Protein AF-A0A7K4RXE6-F1 (afdb_monomer_lite)

Secondary structure (DSSP, 8-state):
-HHHHHHHHHHHHHHHHHHHHHIIIIIHHHHHHHHHHHHHHHHHHHHHHHHHHHHHHHHHHHHHHHHHHHHHH----THHHHHHTT--------------S------------GGGTS--------

pLDDT: mean 77.8, std 19.41, range [35.97, 98.12]

Radius of gyration: 32.2 Å; chains: 1; bounding box: 74×33×87 Å

Organism: Columbina picui (NCBI:txid115618)

Foldseek 3Di:
DVVVVVVVVVVVVVVVVVVVCCCVVPVVVVVVVVVVVVVVVVVVVVLVVVVVVVVVVLVVVVVVVVVVCCVVVPHDDPVVVVVVVVDPDDDDDDDDDDDDDPPPPDDDRDDDDPCVSVPPDPPDDD

InterPro domains:
  IPR024857 Cappuccino [PTHR16230] (1-123)

Structure (mmCIF, N/CA/C/O backbone):
data_AF-A0A7K4RXE6-F1
#
_entry.id   AF-A0A7K4RXE6-F1
#
loop_
_atom_site.group_PDB
_atom_site.id
_atom_site.type_symbol
_atom_site.label_atom_id
_atom_site.label_alt_id
_atom_site.label_comp_id
_atom_site.label_asym_id
_atom_site.label_entity_id
_atom_site.label_seq_id
_atom_site.pdbx_PDB_ins_code
_atom_site.Cartn_x
_atom_site.Cartn_y
_atom_site.Cartn_z
_atom_site.occupancy
_atom_site.B_iso_or_equiv
_atom_site.auth_seq_id
_atom_site.auth_comp_id
_atom_site.auth_asym_id
_atom_site.auth_atom_id
_atom_site.pdbx_PDB_model_num
ATOM 1 N N . ASP A 1 1 ? 39.467 8.590 -41.121 1.00 84.88 1 ASP A N 1
ATOM 2 C CA . ASP A 1 1 ? 38.445 9.595 -40.752 1.00 84.88 1 ASP A CA 1
ATOM 3 C C . ASP A 1 1 ? 37.016 9.126 -40.981 1.00 84.88 1 ASP A C 1
ATOM 5 O O . ASP A 1 1 ? 36.306 8.949 -40.005 1.00 84.88 1 ASP A O 1
ATOM 9 N N . LEU A 1 2 ? 36.556 8.913 -42.223 1.00 94.81 2 LEU A N 1
ATOM 10 C CA . LEU A 1 2 ? 35.161 8.496 -42.457 1.00 94.81 2 LEU A CA 1
ATOM 11 C C . LEU A 1 2 ? 34.861 7.090 -41.909 1.00 94.81 2 LEU A C 1
ATOM 13 O O . LEU A 1 2 ? 33.864 6.920 -41.222 1.00 94.81 2 LEU A O 1
ATOM 17 N N . LEU A 1 3 ? 35.732 6.114 -42.182 1.00 95.62 3 LEU A N 1
ATOM 18 C CA . LEU A 1 3 ? 35.542 4.725 -41.752 1.00 95.62 3 LEU A CA 1
ATOM 19 C C . LEU A 1 3 ? 35.517 4.601 -40.220 1.00 95.62 3 LEU A C 1
ATOM 21 O O . LEU A 1 3 ? 34.601 4.015 -39.668 1.00 95.62 3 LEU A O 1
ATOM 25 N N . THR A 1 4 ? 36.441 5.288 -39.542 1.00 96.00 4 THR A N 1
ATOM 26 C CA . THR A 1 4 ? 36.486 5.393 -38.076 1.00 96.00 4 THR A CA 1
ATOM 27 C C . THR A 1 4 ? 35.184 5.945 -37.494 1.00 96.00 4 THR A C 1
ATOM 29 O O . THR A 1 4 ? 34.647 5.378 -36.553 1.00 96.00 4 THR A O 1
ATOM 32 N N . ARG A 1 5 ? 34.627 7.009 -38.089 1.00 95.62 5 ARG A N 1
ATOM 33 C CA . ARG A 1 5 ? 33.338 7.563 -37.649 1.00 95.62 5 ARG A CA 1
ATOM 34 C C . ARG A 1 5 ? 32.187 6.577 -37.837 1.00 95.62 5 ARG A C 1
ATOM 36 O O . ARG A 1 5 ? 31.280 6.547 -37.018 1.00 95.62 5 ARG A O 1
ATOM 43 N N . VAL A 1 6 ? 32.201 5.784 -38.908 1.00 97.69 6 VAL A N 1
ATOM 44 C CA . VAL A 1 6 ? 31.189 4.739 -39.130 1.00 97.69 6 VAL A CA 1
ATOM 45 C C . VAL A 1 6 ? 31.286 3.657 -38.054 1.00 97.69 6 VAL A C 1
ATOM 47 O O . VAL A 1 6 ? 30.255 3.298 -37.491 1.00 97.69 6 VAL A O 1
ATOM 50 N N . ASP A 1 7 ? 32.492 3.199 -37.717 1.00 96.44 7 ASP A N 1
ATOM 51 C CA . ASP A 1 7 ? 32.700 2.203 -36.657 1.00 96.44 7 ASP A CA 1
ATOM 52 C C . ASP A 1 7 ? 32.214 2.716 -35.290 1.00 96.44 7 ASP A C 1
ATOM 54 O O . ASP A 1 7 ? 31.547 1.995 -34.548 1.00 96.44 7 ASP A O 1
ATOM 58 N N . GLU A 1 8 ? 32.466 3.991 -34.980 1.00 96.94 8 GLU A N 1
ATOM 59 C CA . GLU A 1 8 ? 31.945 4.650 -33.775 1.00 96.94 8 GLU A CA 1
ATOM 60 C C . GLU A 1 8 ? 30.407 4.697 -33.758 1.00 96.94 8 GLU A C 1
ATOM 62 O O . GLU A 1 8 ? 29.793 4.409 -32.729 1.00 96.94 8 GLU A O 1
ATOM 67 N N . PHE A 1 9 ? 29.762 5.013 -34.890 1.00 97.50 9 PHE A N 1
ATOM 68 C CA . PHE A 1 9 ? 28.297 4.989 -34.993 1.00 97.50 9 PHE A CA 1
ATOM 69 C C . PHE A 1 9 ? 27.721 3.589 -34.790 1.00 97.50 9 PHE A C 1
ATOM 71 O O . PHE A 1 9 ? 26.707 3.450 -34.106 1.00 97.50 9 PHE A O 1
ATOM 78 N N . VAL A 1 10 ? 28.359 2.560 -35.347 1.00 96.44 10 VAL A N 1
ATOM 79 C CA . VAL A 1 10 ? 27.950 1.165 -35.134 1.00 96.44 10 VAL A CA 1
ATOM 80 C C . VAL A 1 10 ? 28.074 0.799 -33.655 1.00 96.44 10 VAL A C 1
ATOM 82 O O . VAL A 1 10 ? 27.117 0.282 -33.081 1.00 96.44 10 VAL A O 1
ATOM 85 N N . GLY A 1 11 ? 29.182 1.167 -33.005 1.00 97.50 11 GLY A N 1
ATOM 86 C CA . GLY A 1 11 ? 29.366 0.945 -31.570 1.00 97.50 11 GLY A CA 1
ATOM 87 C C . GLY A 1 11 ? 28.299 1.635 -30.714 1.00 97.50 11 GLY A C 1
ATOM 88 O O . GLY A 1 11 ? 27.742 1.021 -29.805 1.00 97.50 11 GLY A O 1
ATOM 89 N N . MET A 1 12 ? 27.947 2.885 -31.030 1.00 98.06 12 MET A N 1
ATOM 90 C CA . MET A 1 12 ? 26.863 3.589 -30.332 1.00 98.06 12 MET A CA 1
ATOM 91 C C . MET A 1 12 ? 25.498 2.925 -30.549 1.00 98.06 12 MET A C 1
ATOM 93 O O . MET A 1 12 ? 24.711 2.838 -29.607 1.00 98.06 12 MET A O 1
ATOM 97 N N . LEU A 1 13 ? 25.205 2.440 -31.759 1.00 97.88 13 LEU A N 1
ATOM 98 C CA . LEU A 1 13 ? 23.954 1.729 -32.039 1.00 97.88 13 LEU A CA 1
ATOM 99 C C . LEU A 1 13 ? 23.856 0.414 -31.266 1.00 97.88 13 LEU A C 1
ATOM 101 O O . LEU A 1 13 ? 22.781 0.098 -30.755 1.00 97.88 13 LEU A O 1
ATOM 105 N N . ASP A 1 14 ? 24.956 -0.324 -31.144 1.00 97.50 14 ASP A N 1
ATOM 106 C CA . ASP A 1 14 ? 24.983 -1.565 -30.373 1.00 97.50 14 ASP A CA 1
ATOM 107 C C . ASP A 1 14 ? 24.754 -1.318 -28.881 1.00 97.50 14 ASP A C 1
ATOM 109 O O . ASP A 1 14 ? 23.984 -2.054 -28.259 1.00 97.50 14 ASP A O 1
ATOM 113 N N . ILE A 1 15 ? 25.336 -0.248 -28.327 1.00 97.56 15 ILE A N 1
ATOM 114 C CA . ILE A 1 15 ? 25.078 0.179 -26.945 1.00 97.56 15 ILE A CA 1
ATOM 115 C C . ILE A 1 15 ? 23.597 0.524 -26.770 1.00 97.56 15 ILE A C 1
ATOM 117 O O . ILE A 1 15 ? 22.934 -0.059 -25.919 1.00 97.56 15 ILE A O 1
ATOM 121 N N . ILE A 1 16 ? 23.034 1.382 -27.630 1.00 97.62 16 ILE A N 1
ATOM 122 C CA . ILE A 1 16 ? 21.614 1.768 -27.551 1.00 97.62 16 ILE A CA 1
ATOM 123 C C . ILE A 1 16 ? 20.703 0.540 -27.657 1.00 97.62 16 ILE A C 1
ATOM 125 O O . ILE A 1 16 ? 19.705 0.440 -26.939 1.00 97.62 16 ILE A O 1
ATOM 129 N N . ARG A 1 17 ? 21.026 -0.404 -28.549 1.00 97.88 17 ARG A N 1
ATOM 130 C CA . ARG A 1 17 ? 20.265 -1.646 -28.719 1.00 97.88 17 ARG A CA 1
ATOM 131 C C . ARG A 1 17 ? 20.344 -2.520 -27.471 1.00 97.88 17 ARG A C 1
ATOM 133 O O . ARG A 1 17 ? 19.318 -3.066 -27.065 1.00 97.88 17 ARG A O 1
ATOM 140 N N . SER A 1 18 ? 21.533 -2.657 -26.889 1.00 97.50 18 SER A N 1
ATOM 141 C CA . SER A 1 18 ? 21.756 -3.411 -25.655 1.00 97.50 18 SER A CA 1
ATOM 142 C C . SER A 1 18 ? 20.978 -2.797 -24.493 1.00 97.50 18 SER A C 1
ATOM 144 O O . SER A 1 18 ? 20.176 -3.496 -23.877 1.00 97.50 18 SER A O 1
ATOM 146 N N . ASP A 1 19 ? 21.115 -1.491 -24.270 1.00 97.56 19 ASP A N 1
ATOM 147 C CA . ASP A 1 19 ? 20.431 -0.764 -23.196 1.00 97.56 19 ASP A CA 1
ATOM 148 C C . ASP A 1 19 ? 18.908 -0.844 -23.354 1.00 97.56 19 ASP A C 1
ATOM 150 O O . ASP A 1 19 ? 18.177 -1.124 -22.405 1.00 97.56 19 ASP A O 1
ATOM 154 N N . SER A 1 20 ? 18.409 -0.668 -24.582 1.00 97.44 20 SER A N 1
ATOM 155 C CA . SER A 1 20 ? 16.978 -0.813 -24.875 1.00 97.44 20 SER A CA 1
ATOM 156 C C . SER A 1 20 ? 16.491 -2.232 -24.581 1.00 97.44 20 SER A C 1
ATOM 158 O O . SER A 1 20 ? 15.397 -2.416 -24.046 1.00 97.44 20 SER A O 1
ATOM 160 N N . SER A 1 21 ? 17.298 -3.242 -24.916 1.00 97.50 21 SER A N 1
ATOM 161 C CA . SER A 1 21 ? 16.992 -4.643 -24.635 1.00 97.50 21 SER A CA 1
ATOM 162 C C . SER A 1 21 ? 16.975 -4.927 -23.133 1.00 97.50 21 SER A C 1
ATOM 164 O O . SER A 1 21 ? 16.076 -5.625 -22.671 1.00 97.50 21 SER A O 1
ATOM 166 N N . GLU A 1 22 ? 17.918 -4.386 -22.363 1.00 97.44 22 GLU A N 1
ATOM 167 C CA . GLU A 1 22 ? 17.945 -4.524 -20.903 1.00 97.44 22 GLU A CA 1
ATOM 168 C C . GLU A 1 22 ? 16.712 -3.876 -20.263 1.00 97.44 22 GLU A C 1
ATOM 170 O O . GLU A 1 22 ? 15.991 -4.519 -19.499 1.00 97.44 22 GLU A O 1
ATOM 175 N N . VAL A 1 23 ? 16.397 -2.632 -20.632 1.00 97.69 23 VAL A N 1
ATOM 176 C CA . VAL A 1 23 ? 15.242 -1.915 -20.075 1.00 97.69 23 VAL A CA 1
ATOM 177 C C . VAL A 1 23 ? 13.938 -2.658 -20.357 1.00 97.69 23 VAL A C 1
ATOM 179 O O . VAL A 1 23 ? 13.107 -2.813 -19.459 1.00 97.69 23 VAL A O 1
ATOM 182 N N . VAL A 1 24 ? 13.745 -3.120 -21.594 1.00 97.62 24 VAL A N 1
ATOM 183 C CA . VAL A 1 24 ? 12.495 -3.770 -22.009 1.00 97.62 24 VAL A CA 1
ATOM 184 C C . VAL A 1 24 ? 12.339 -5.160 -21.402 1.00 97.62 24 VAL A C 1
ATOM 186 O O . VAL A 1 24 ? 11.234 -5.507 -20.986 1.00 97.62 24 VAL A O 1
ATOM 189 N N . ASN A 1 25 ? 13.414 -5.947 -21.348 1.00 96.88 25 ASN A N 1
ATOM 190 C CA . ASN A 1 25 ? 13.328 -7.343 -20.924 1.00 96.88 25 ASN A CA 1
ATOM 191 C C . ASN A 1 25 ? 13.524 -7.534 -19.417 1.00 96.88 25 ASN A C 1
ATOM 193 O O . ASN A 1 25 ? 12.986 -8.489 -18.868 1.00 96.88 25 ASN A O 1
ATOM 197 N N . GLU A 1 26 ? 14.230 -6.625 -18.742 1.00 96.31 26 GLU A N 1
ATOM 198 C CA . GLU A 1 26 ? 14.552 -6.758 -17.318 1.00 96.31 26 GLU A CA 1
ATOM 199 C C . GLU A 1 26 ? 13.916 -5.643 -16.489 1.00 96.31 26 GLU A C 1
ATOM 201 O O . GLU A 1 26 ? 13.067 -5.902 -15.629 1.00 96.31 26 GLU A O 1
ATOM 206 N N . SER A 1 27 ? 14.278 -4.383 -16.750 1.00 96.62 27 SER A N 1
ATOM 207 C CA . SER A 1 27 ? 13.898 -3.279 -15.859 1.00 96.62 27 SER A CA 1
ATOM 208 C C . SER A 1 27 ? 12.383 -3.052 -15.817 1.00 96.62 27 SER A C 1
ATOM 210 O O . SER A 1 27 ? 11.809 -2.904 -14.735 1.00 96.62 27 SER A O 1
ATOM 212 N N . LEU A 1 28 ? 11.706 -3.051 -16.970 1.00 98.12 28 LEU A N 1
ATOM 213 C CA . LEU A 1 28 ? 10.256 -2.848 -17.040 1.00 98.12 28 LEU A CA 1
ATOM 214 C C . LEU A 1 28 ? 9.467 -3.974 -16.340 1.00 98.12 28 LEU A C 1
ATOM 216 O O . LEU A 1 28 ? 8.619 -3.650 -15.499 1.00 98.12 28 LEU A O 1
ATOM 220 N N . PRO A 1 29 ? 9.730 -5.273 -16.594 1.00 97.88 29 PRO A N 1
ATOM 221 C CA . PRO A 1 29 ? 9.098 -6.358 -15.844 1.00 97.88 29 PRO A CA 1
ATOM 222 C C . PRO A 1 29 ? 9.349 -6.301 -14.334 1.00 97.88 29 PRO A C 1
ATOM 224 O O . PRO A 1 29 ? 8.428 -6.556 -13.549 1.00 97.88 29 PRO A O 1
ATOM 227 N N . GLN A 1 30 ? 10.555 -5.925 -13.903 1.00 97.81 30 GLN A N 1
ATOM 228 C CA . GLN A 1 30 ? 10.864 -5.760 -12.481 1.00 97.81 30 GLN A CA 1
ATOM 229 C C . GLN A 1 30 ? 10.037 -4.635 -11.848 1.00 97.81 30 GLN A C 1
ATOM 231 O O . GLN A 1 30 ? 9.422 -4.842 -10.798 1.00 97.81 30 GLN A O 1
ATOM 236 N N . ILE A 1 31 ? 9.945 -3.474 -12.506 1.00 97.69 31 ILE A N 1
ATOM 237 C CA . ILE A 1 31 ? 9.101 -2.358 -12.051 1.00 97.69 31 ILE A CA 1
ATOM 238 C C . ILE A 1 31 ? 7.636 -2.793 -11.976 1.00 97.69 31 ILE A C 1
ATOM 240 O O . ILE A 1 31 ? 6.966 -2.519 -10.979 1.00 97.69 31 ILE A O 1
ATOM 244 N N . TYR A 1 32 ? 7.134 -3.500 -12.993 1.00 97.69 32 TYR A N 1
ATOM 245 C CA . TYR A 1 32 ? 5.761 -4.003 -12.989 1.00 97.69 32 TYR A CA 1
ATOM 246 C C . TYR A 1 32 ? 5.519 -4.946 -11.807 1.00 97.69 32 TYR A C 1
ATOM 248 O O . TYR A 1 32 ? 4.538 -4.780 -11.079 1.00 97.69 32 TYR A O 1
ATOM 256 N N . THR A 1 33 ? 6.436 -5.885 -11.571 1.00 97.31 33 THR A N 1
ATOM 257 C CA . THR A 1 33 ? 6.374 -6.828 -10.448 1.00 97.31 33 THR A CA 1
ATOM 258 C C . THR A 1 33 ? 6.317 -6.078 -9.122 1.00 97.31 33 THR A C 1
ATOM 260 O O . THR A 1 33 ? 5.378 -6.272 -8.347 1.00 97.31 33 THR A O 1
ATOM 263 N N . LYS A 1 34 ? 7.224 -5.124 -8.899 1.00 97.25 34 LYS A N 1
ATOM 264 C CA . LYS A 1 34 ? 7.231 -4.292 -7.687 1.00 97.25 34 LYS A CA 1
ATOM 265 C C . LYS A 1 34 ? 5.947 -3.480 -7.532 1.00 97.25 34 LYS A C 1
ATOM 267 O O . LYS A 1 34 ? 5.365 -3.448 -6.449 1.00 97.25 34 LYS A O 1
ATOM 272 N N . ALA A 1 35 ? 5.427 -2.905 -8.614 1.00 96.62 35 ALA A N 1
ATOM 273 C CA . ALA A 1 35 ? 4.144 -2.209 -8.592 1.00 96.62 35 ALA A CA 1
ATOM 274 C C . ALA A 1 35 ? 2.977 -3.150 -8.235 1.00 96.62 35 ALA A C 1
ATOM 276 O O . ALA A 1 35 ? 2.021 -2.732 -7.577 1.00 96.62 35 ALA A O 1
ATOM 277 N N . THR A 1 36 ? 3.031 -4.425 -8.637 1.00 95.88 36 THR A N 1
ATOM 278 C CA . THR A 1 36 ? 2.022 -5.424 -8.250 1.00 95.88 36 THR A CA 1
ATOM 279 C C . THR A 1 36 ? 2.107 -5.792 -6.767 1.00 95.88 36 THR A C 1
ATOM 281 O O . THR A 1 36 ? 1.069 -5.857 -6.105 1.00 95.88 36 THR A O 1
ATOM 284 N N . GLU A 1 37 ? 3.317 -5.940 -6.223 1.00 95.81 37 GLU A N 1
ATOM 285 C CA . GLU A 1 37 ? 3.559 -6.182 -4.796 1.00 95.81 37 GLU A CA 1
ATOM 286 C C . GLU A 1 37 ? 3.048 -5.008 -3.949 1.00 95.81 37 GLU A C 1
ATOM 288 O O . GLU A 1 37 ? 2.335 -5.209 -2.962 1.00 95.81 37 GLU A O 1
ATOM 293 N N . MET A 1 38 ? 3.305 -3.768 -4.382 1.00 97.19 38 MET A N 1
ATOM 294 C CA . MET A 1 38 ? 2.792 -2.565 -3.716 1.00 97.19 38 MET A CA 1
ATOM 295 C C . MET A 1 38 ? 1.262 -2.559 -3.627 1.00 97.19 38 MET A C 1
ATOM 297 O O . MET A 1 38 ? 0.711 -2.215 -2.582 1.00 97.19 38 MET A O 1
ATOM 301 N N . ARG A 1 39 ? 0.548 -3.012 -4.670 1.00 95.31 39 ARG A N 1
ATOM 302 C CA . ARG A 1 39 ? -0.924 -3.137 -4.616 1.00 95.31 39 ARG A CA 1
ATOM 303 C C . ARG A 1 39 ? -1.390 -4.100 -3.525 1.00 95.31 39 ARG A C 1
ATOM 305 O O . ARG A 1 39 ? -2.466 -3.903 -2.963 1.00 95.31 39 ARG A O 1
ATOM 312 N N . HIS A 1 40 ? -0.623 -5.145 -3.226 1.00 92.19 40 HIS A N 1
ATOM 313 C CA . HIS A 1 40 ? -0.951 -6.053 -2.129 1.00 92.19 40 HIS A CA 1
ATOM 314 C C . HIS A 1 40 ? -0.759 -5.382 -0.762 1.00 92.19 40 HIS A C 1
ATOM 316 O O . HIS A 1 40 ? -1.607 -5.538 0.116 1.00 92.19 40 HIS A O 1
ATOM 322 N N . ILE A 1 41 ? 0.301 -4.586 -0.604 1.00 94.06 41 ILE A N 1
ATOM 323 C CA . ILE A 1 41 ? 0.554 -3.811 0.618 1.00 94.06 41 ILE A CA 1
ATOM 324 C C . ILE A 1 41 ? -0.565 -2.791 0.850 1.00 94.06 41 ILE A C 1
ATOM 326 O O . ILE A 1 41 ? -1.133 -2.766 1.939 1.00 94.06 41 ILE A O 1
ATOM 330 N N . TYR A 1 42 ? -0.955 -2.019 -0.168 1.00 95.88 42 TYR A N 1
ATOM 331 C CA . TYR A 1 42 ? -2.050 -1.051 -0.032 1.00 95.88 42 TYR A CA 1
ATOM 332 C C . TYR A 1 42 ? -3.364 -1.712 0.386 1.00 95.88 42 TYR A C 1
ATOM 334 O O . TYR A 1 42 ? -4.016 -1.238 1.306 1.00 95.88 42 TYR A O 1
ATOM 342 N N . ARG A 1 43 ? -3.690 -2.891 -0.156 1.00 93.94 43 ARG A N 1
ATOM 343 C CA . ARG A 1 43 ? -4.869 -3.650 0.294 1.00 93.94 43 ARG A CA 1
ATOM 344 C C . ARG A 1 43 ? -4.803 -4.069 1.763 1.00 93.94 43 ARG A C 1
ATOM 346 O O . ARG A 1 43 ? -5.843 -4.159 2.410 1.00 93.94 43 ARG A O 1
ATOM 353 N N . LYS A 1 44 ? -3.613 -4.378 2.290 1.00 91.81 44 LYS A N 1
ATOM 354 C CA . LYS A 1 44 ? -3.439 -4.657 3.727 1.00 91.81 44 LYS A CA 1
ATOM 355 C C . LYS A 1 44 ? -3.680 -3.395 4.557 1.00 91.81 44 LYS A C 1
ATOM 357 O O . LYS A 1 44 ? -4.335 -3.485 5.592 1.00 91.81 44 LYS A O 1
ATOM 362 N N . ILE A 1 45 ? -3.207 -2.243 4.081 1.00 94.44 45 ILE A N 1
ATOM 363 C CA . ILE A 1 45 ? -3.429 -0.940 4.721 1.00 94.44 45 ILE A CA 1
ATOM 364 C C . ILE A 1 45 ? -4.924 -0.593 4.732 1.00 94.44 45 ILE A C 1
ATOM 366 O O . ILE A 1 45 ? -5.456 -0.319 5.802 1.00 94.44 45 ILE A O 1
ATOM 370 N N . ASP A 1 46 ? -5.623 -0.713 3.600 1.00 92.56 46 ASP A N 1
ATOM 371 C CA . ASP A 1 46 ? -7.062 -0.421 3.502 1.00 92.56 46 ASP A CA 1
ATOM 372 C C . ASP A 1 46 ? -7.888 -1.275 4.480 1.00 92.56 46 ASP A C 1
ATOM 374 O O . ASP A 1 46 ? -8.800 -0.788 5.153 1.00 92.56 46 ASP A O 1
ATOM 378 N N . LYS A 1 47 ? -7.552 -2.570 4.600 1.00 91.00 47 LYS A N 1
ATOM 379 C CA . LYS A 1 47 ? -8.190 -3.476 5.569 1.00 91.00 47 LYS A CA 1
ATOM 380 C C . LYS A 1 47 ? -7.942 -3.037 7.011 1.00 91.00 47 LYS A C 1
ATOM 382 O O . LYS A 1 47 ? -8.862 -3.087 7.826 1.00 91.00 47 LYS A O 1
ATOM 387 N N . LEU A 1 48 ? -6.718 -2.613 7.323 1.00 92.81 48 LEU A N 1
ATOM 388 C CA . LEU A 1 48 ? -6.364 -2.109 8.647 1.00 92.81 48 LEU A CA 1
ATOM 389 C C . LEU A 1 48 ? -7.108 -0.817 8.980 1.00 92.81 48 LEU A C 1
ATOM 391 O O . LEU A 1 48 ? -7.653 -0.699 10.076 1.00 92.81 48 LEU A O 1
ATOM 395 N N . GLU A 1 49 ? -7.195 0.116 8.039 1.00 91.25 49 GLU A N 1
ATOM 396 C CA . GLU A 1 49 ? -7.944 1.357 8.221 1.00 91.25 49 GLU A CA 1
ATOM 397 C C . GLU A 1 49 ? -9.430 1.080 8.486 1.00 91.25 49 GLU A C 1
ATOM 399 O O . GLU A 1 49 ? -10.001 1.591 9.455 1.00 91.25 49 GLU A O 1
ATOM 404 N N . ALA A 1 50 ? -10.050 0.212 7.679 1.00 89.94 50 ALA A N 1
ATOM 405 C CA . ALA A 1 50 ? -11.441 -0.190 7.872 1.00 89.94 50 ALA A CA 1
ATOM 406 C C . ALA A 1 50 ? -11.670 -0.834 9.250 1.00 89.94 50 ALA A C 1
ATOM 408 O O . ALA A 1 50 ? -12.673 -0.549 9.912 1.00 89.94 50 ALA A O 1
ATOM 409 N N . PHE A 1 51 ? -10.728 -1.663 9.704 1.00 88.06 51 PHE A N 1
ATOM 410 C CA . PHE A 1 51 ? -10.781 -2.289 11.021 1.00 88.06 51 PHE A CA 1
ATOM 411 C C . PHE A 1 51 ? -10.683 -1.262 12.154 1.00 88.06 51 PHE A C 1
ATOM 413 O O . PHE A 1 51 ? -11.539 -1.246 13.037 1.00 88.06 51 PHE A O 1
ATOM 420 N N . VAL A 1 52 ? -9.706 -0.353 12.106 1.00 89.00 52 VAL A N 1
ATOM 421 C CA . VAL A 1 52 ? -9.556 0.720 13.106 1.00 89.00 52 VAL A CA 1
ATOM 422 C C . VAL A 1 52 ? -10.811 1.592 13.164 1.00 89.00 52 VAL A C 1
ATOM 424 O O . VAL A 1 52 ? -11.284 1.923 14.252 1.00 89.00 52 VAL A O 1
ATOM 427 N N . LYS A 1 53 ? -11.411 1.907 12.011 1.00 87.69 53 LYS A N 1
ATOM 428 C CA . LYS A 1 53 ? -12.671 2.657 11.940 1.00 87.69 53 LYS A CA 1
ATOM 429 C C . LYS A 1 53 ? -13.832 1.913 12.607 1.00 87.69 53 LYS A C 1
ATOM 431 O O . LYS A 1 53 ? -14.614 2.524 13.333 1.00 87.69 53 LYS A O 1
ATOM 436 N N . MET A 1 54 ? -13.943 0.603 12.389 1.00 88.38 54 MET A N 1
ATOM 437 C CA . MET A 1 54 ? -14.954 -0.238 13.040 1.00 88.38 54 MET A CA 1
ATOM 438 C C . MET A 1 54 ? -14.782 -0.257 14.567 1.00 88.38 54 MET A C 1
ATOM 440 O O . MET A 1 54 ? -15.766 -0.084 15.294 1.00 88.38 54 MET A O 1
ATOM 444 N N . ILE A 1 55 ? -13.544 -0.389 15.056 1.00 86.69 55 ILE A N 1
ATOM 445 C CA . ILE A 1 55 ? -13.245 -0.311 16.494 1.00 86.69 55 ILE A CA 1
ATOM 446 C C . ILE A 1 55 ? -13.644 1.055 17.044 1.00 86.69 55 ILE A C 1
ATOM 448 O O . ILE A 1 55 ? -14.327 1.118 18.063 1.00 86.69 55 ILE A O 1
ATOM 452 N N . GLY A 1 56 ? -13.273 2.138 16.355 1.00 85.44 56 GLY A N 1
ATOM 453 C CA . GLY A 1 56 ? -13.631 3.499 16.754 1.00 85.44 56 GLY A CA 1
ATOM 454 C C . GLY A 1 56 ? -15.140 3.672 16.939 1.00 85.44 56 GLY A C 1
ATOM 455 O O . GLY A 1 56 ? -15.580 4.175 17.971 1.00 85.44 56 GLY A O 1
ATOM 456 N N . ASN A 1 5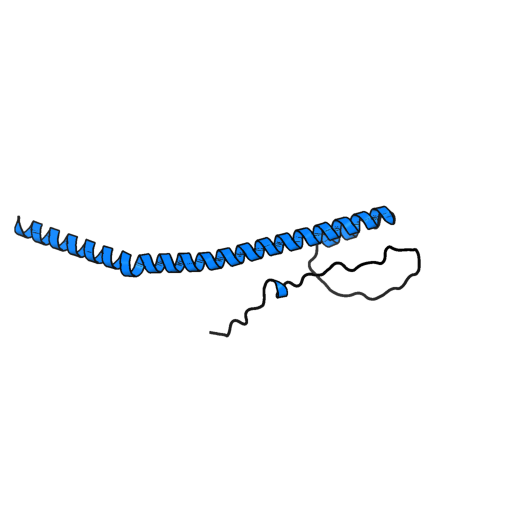7 ? -15.943 3.167 15.999 1.00 85.69 57 ASN A N 1
ATOM 457 C CA . ASN A 1 57 ? -17.405 3.191 16.109 1.00 85.69 57 ASN A CA 1
ATOM 458 C C . ASN A 1 57 ? -17.921 2.357 17.296 1.00 85.69 57 ASN A C 1
ATOM 460 O O . ASN A 1 57 ? -18.857 2.769 17.981 1.00 85.69 57 ASN A O 1
ATOM 464 N N . SER A 1 58 ? -17.312 1.195 17.552 1.00 86.25 58 SER A N 1
ATOM 465 C CA . SER A 1 58 ? -17.684 0.318 18.671 1.00 86.25 58 SER A CA 1
ATOM 466 C C . SER A 1 58 ? -17.393 0.972 20.026 1.00 86.25 58 SER A C 1
ATOM 468 O O . SER A 1 58 ? -18.226 0.914 20.932 1.00 86.25 58 SER A O 1
ATOM 470 N N . VAL A 1 59 ? -16.240 1.637 20.155 1.00 86.38 59 VAL A N 1
ATOM 471 C CA . VAL A 1 59 ? -15.852 2.383 21.362 1.00 86.38 59 VAL A CA 1
ATOM 472 C C . VAL A 1 59 ? -16.763 3.590 21.570 1.00 86.38 59 VAL A C 1
ATOM 474 O O . VAL A 1 59 ? -17.274 3.760 22.671 1.00 86.38 59 VAL A O 1
ATOM 477 N N . ALA A 1 60 ? -17.052 4.367 20.523 1.00 82.81 60 ALA A N 1
ATOM 478 C CA . ALA A 1 60 ? -17.973 5.501 20.619 1.00 82.81 60 ALA A CA 1
ATOM 479 C C . ALA A 1 60 ? -19.375 5.068 21.090 1.00 82.81 60 ALA A C 1
ATOM 481 O O . ALA A 1 60 ? -19.957 5.684 21.983 1.00 82.81 60 ALA A O 1
ATOM 482 N N . GLY A 1 61 ? -19.894 3.957 20.552 1.00 85.12 61 GLY A N 1
ATOM 483 C C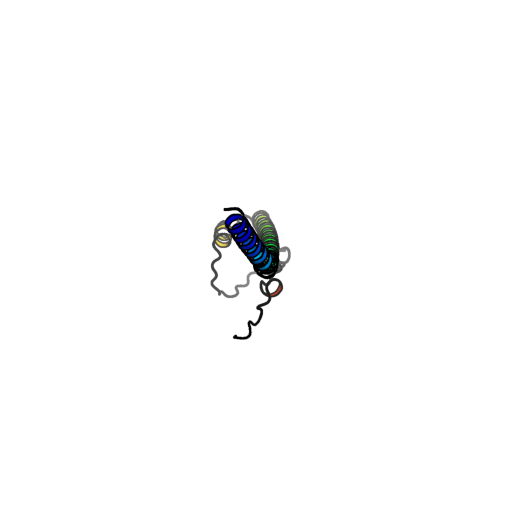A . GLY A 1 61 ? -21.167 3.389 21.003 1.00 85.12 61 GLY A CA 1
ATOM 484 C C . GLY A 1 61 ? -21.130 2.906 22.458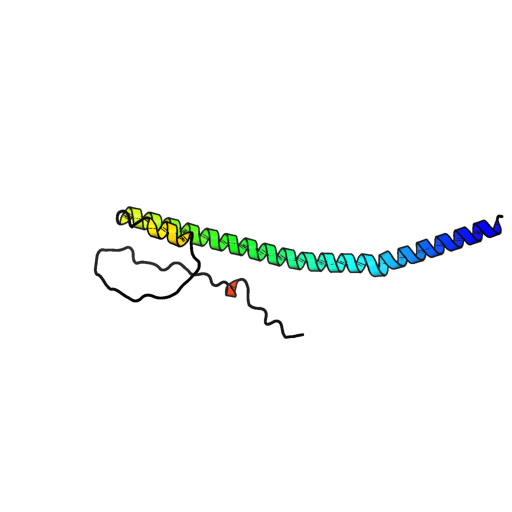 1.00 85.12 61 GLY A C 1
ATOM 485 O O . GLY A 1 61 ? -22.120 3.035 23.182 1.00 85.12 61 GLY A O 1
ATOM 486 N N . LEU A 1 62 ? -19.994 2.376 22.921 1.00 84.25 62 LEU A N 1
ATOM 487 C CA . LEU A 1 62 ? -19.808 2.015 24.327 1.00 84.25 62 LEU A CA 1
ATOM 488 C C . LEU A 1 62 ? -19.782 3.259 25.230 1.00 84.25 62 LEU A C 1
ATOM 490 O O . LEU A 1 62 ? -20.459 3.272 26.258 1.00 84.25 62 LEU A O 1
ATOM 494 N N . GLU A 1 63 ? -19.045 4.301 24.849 1.00 83.81 63 GLU A N 1
ATOM 495 C CA . GLU A 1 63 ? -18.955 5.563 25.595 1.00 83.81 63 GLU A CA 1
ATOM 496 C C . GLU A 1 63 ? -20.318 6.252 25.744 1.00 83.81 63 GLU A C 1
ATOM 498 O O . GLU A 1 63 ? -20.645 6.742 26.831 1.00 83.81 63 GLU A O 1
ATOM 503 N N . GLU A 1 64 ? -21.150 6.238 24.698 1.00 85.56 64 GLU A N 1
ATOM 504 C CA . GLU A 1 64 ? -22.520 6.761 24.749 1.00 85.56 64 GLU A CA 1
ATOM 505 C C . GLU A 1 64 ? -23.373 5.995 25.773 1.00 85.56 64 GLU A C 1
ATOM 507 O O . GLU A 1 64 ? -24.026 6.603 26.626 1.00 85.56 64 GLU A O 1
ATOM 512 N N . ARG A 1 65 ? -23.322 4.654 25.748 1.00 81.62 65 ARG A N 1
ATOM 513 C CA . ARG A 1 65 ? -24.052 3.804 26.707 1.00 81.62 65 ARG A CA 1
ATOM 514 C C . ARG A 1 65 ? -23.598 4.043 28.146 1.00 81.62 65 ARG A C 1
ATOM 516 O O . ARG A 1 65 ? -24.443 4.113 29.038 1.00 81.62 65 ARG A O 1
ATOM 523 N N . VAL A 1 66 ? -22.291 4.186 28.375 1.00 83.19 66 VAL A N 1
ATOM 524 C CA . VAL A 1 66 ? -21.731 4.494 29.703 1.00 83.19 66 VAL A CA 1
ATOM 525 C C . VAL A 1 66 ? -22.205 5.866 30.177 1.00 83.19 66 VAL A C 1
ATOM 527 O O . VAL A 1 66 ? -22.688 5.989 31.299 1.00 83.19 66 VAL A O 1
ATOM 530 N N . THR A 1 67 ? -22.146 6.880 29.313 1.00 80.56 67 THR A N 1
ATOM 531 C CA . THR A 1 67 ? -22.590 8.245 29.636 1.00 80.56 67 THR A CA 1
ATOM 532 C C . THR A 1 67 ? -24.081 8.287 29.976 1.00 80.56 67 THR A C 1
ATOM 534 O O . THR A 1 67 ? -24.486 8.936 30.945 1.00 80.56 67 THR A O 1
ATOM 537 N N . LYS A 1 68 ? -24.907 7.552 29.224 1.00 82.38 68 LYS A N 1
ATOM 538 C CA . LYS A 1 68 ? -26.333 7.395 29.519 1.00 82.38 68 LYS A CA 1
ATOM 539 C C . LYS A 1 68 ? -26.554 6.731 30.880 1.00 82.38 68 LYS A C 1
ATOM 541 O O . LYS A 1 68 ? -27.304 7.260 31.691 1.00 82.38 68 LYS A O 1
ATOM 546 N N . ALA A 1 69 ? -25.854 5.632 31.166 1.00 80.12 69 ALA A N 1
ATOM 547 C CA . ALA A 1 69 ? -25.965 4.944 32.451 1.00 80.12 69 ALA A CA 1
ATOM 548 C C . ALA A 1 69 ? -25.536 5.828 33.639 1.00 80.12 69 ALA A C 1
ATOM 550 O O . ALA A 1 69 ? -26.215 5.830 34.662 1.00 80.12 69 ALA A O 1
ATOM 551 N N . GLU A 1 70 ? -24.456 6.608 33.507 1.00 76.31 70 GLU A N 1
ATOM 552 C CA . GLU A 1 70 ? -24.013 7.575 34.528 1.00 76.31 70 GLU A CA 1
ATOM 553 C C . GLU A 1 70 ? -25.060 8.668 34.790 1.00 76.31 70 GLU A C 1
ATOM 555 O O . GLU A 1 70 ? -25.231 9.101 35.931 1.00 76.31 70 GLU A O 1
ATOM 560 N N . THR A 1 71 ? -25.757 9.108 33.739 1.00 80.19 71 THR A N 1
ATOM 561 C CA . THR A 1 71 ? -26.815 10.123 33.835 1.00 80.19 71 THR A CA 1
ATOM 562 C C . THR A 1 71 ? -28.067 9.555 34.504 1.00 80.19 71 THR A C 1
ATOM 564 O O . THR A 1 71 ? -28.621 10.187 35.402 1.00 80.19 71 THR A O 1
ATOM 567 N N . ASP A 1 72 ? -28.481 8.349 34.105 1.00 74.31 72 ASP A N 1
ATOM 568 C CA . ASP A 1 72 ? -29.704 7.694 34.579 1.00 74.31 72 ASP A CA 1
ATOM 569 C C . ASP A 1 72 ? -29.585 7.182 36.031 1.00 74.31 72 ASP A C 1
ATOM 571 O O . ASP A 1 72 ? -30.577 7.159 36.759 1.00 74.31 72 ASP A O 1
ATOM 575 N N . LEU A 1 73 ? -28.387 6.764 36.470 1.00 66.56 73 LEU A N 1
ATOM 576 C CA . LEU A 1 73 ? -28.152 6.159 37.796 1.00 66.56 73 LEU A CA 1
ATOM 577 C C . LEU A 1 73 ? -27.527 7.115 38.829 1.00 66.56 73 LEU A C 1
ATOM 579 O O . LEU A 1 73 ? -27.368 6.732 39.989 1.00 66.56 73 LEU A O 1
ATOM 583 N N . GLY A 1 74 ? -27.201 8.351 38.440 1.00 57.22 74 GLY A N 1
ATOM 584 C CA . GLY A 1 74 ? -26.425 9.279 39.264 1.00 57.22 74 GLY A CA 1
ATOM 585 C C . GLY A 1 74 ? -24.930 8.931 39.256 1.00 57.22 74 GLY A C 1
ATOM 586 O O . GLY A 1 74 ? -24.546 7.765 39.292 1.00 57.22 74 GLY A O 1
ATOM 587 N N . ALA A 1 75 ? -24.085 9.963 39.170 1.00 53.47 75 ALA A N 1
ATOM 588 C CA . ALA A 1 75 ? -22.670 9.882 38.795 1.00 53.47 75 ALA A CA 1
ATOM 589 C C . ALA A 1 75 ? -21.899 8.692 39.406 1.00 53.47 75 ALA A C 1
ATOM 591 O O . ALA A 1 75 ? -21.530 8.700 40.583 1.00 53.47 75 ALA A O 1
ATOM 592 N N . PHE A 1 76 ? -21.581 7.699 38.569 1.00 52.66 76 PHE A N 1
ATOM 593 C CA . PHE A 1 76 ? -20.574 6.692 38.892 1.00 52.66 76 PHE A CA 1
ATOM 594 C C . PHE A 1 76 ? -19.173 7.327 38.776 1.00 52.66 76 PHE A C 1
ATOM 596 O O . PHE A 1 76 ? -18.987 8.252 37.979 1.00 52.66 76 PHE A O 1
ATOM 603 N N . PRO A 1 77 ? -18.171 6.906 39.572 1.00 55.91 77 PRO A N 1
ATOM 604 C CA . PRO A 1 77 ? -16.907 7.625 39.665 1.00 55.91 77 PRO A CA 1
ATOM 605 C C . PRO A 1 77 ? -16.200 7.660 38.308 1.00 55.91 77 PRO A C 1
ATOM 607 O O . PRO A 1 77 ? -15.951 6.620 37.698 1.00 55.91 77 PRO A O 1
ATOM 610 N N . SER A 1 78 ? -15.799 8.863 37.894 1.00 54.72 78 SER A N 1
ATOM 611 C CA . SER A 1 78 ? -15.035 9.221 36.683 1.00 54.72 78 SER A CA 1
ATOM 612 C C . SER A 1 78 ? -13.735 8.426 36.444 1.00 54.72 78 SER A C 1
ATOM 614 O O . SER A 1 78 ? -13.024 8.643 35.462 1.00 54.72 78 SER A O 1
ATOM 616 N N . THR A 1 79 ? -13.417 7.488 37.330 1.00 52.03 79 THR A N 1
ATOM 617 C CA . THR A 1 79 ? -12.314 6.537 37.267 1.00 52.03 79 THR A CA 1
ATOM 618 C C . THR A 1 79 ? -12.440 5.564 36.088 1.00 52.03 79 THR A C 1
ATOM 620 O O . THR A 1 79 ? -11.422 5.254 35.479 1.00 52.03 79 THR A O 1
ATOM 623 N N . PHE A 1 80 ? -13.644 5.137 35.680 1.00 57.38 80 PHE A N 1
ATOM 624 C CA . PHE A 1 80 ? -13.788 4.208 34.539 1.00 57.38 80 PHE A CA 1
ATOM 625 C C . PHE A 1 80 ? -13.458 4.848 33.184 1.00 57.38 80 PHE A C 1
ATOM 627 O O . PHE A 1 80 ? -12.845 4.192 32.342 1.00 57.38 80 PHE A O 1
ATOM 634 N N . LYS A 1 81 ? -13.742 6.148 33.009 1.00 58.34 81 LYS A N 1
ATOM 635 C CA . LYS A 1 81 ? -13.309 6.915 31.824 1.00 58.34 81 LYS A CA 1
ATOM 636 C C . LYS A 1 81 ? -11.784 6.894 31.674 1.00 58.34 81 LYS A C 1
ATOM 638 O O . LYS A 1 81 ? -11.268 6.713 30.580 1.00 58.34 81 LYS A O 1
ATOM 643 N N . LYS A 1 82 ? -11.047 6.982 32.787 1.00 58.66 82 LYS A N 1
ATOM 644 C CA . LYS A 1 82 ? -9.573 6.910 32.791 1.00 58.66 82 LYS A CA 1
ATOM 645 C C . LYS A 1 82 ? -9.036 5.514 32.467 1.00 58.66 82 LYS A C 1
ATOM 647 O O . LYS A 1 82 ? -7.984 5.402 31.844 1.00 58.66 82 LYS A O 1
ATOM 652 N N . ILE A 1 83 ? -9.750 4.462 32.866 1.00 56.38 83 ILE A N 1
ATOM 653 C CA . ILE A 1 83 ? -9.341 3.072 32.616 1.00 56.38 83 ILE A CA 1
ATOM 654 C C . ILE A 1 83 ? -9.477 2.726 31.126 1.00 56.38 83 ILE A C 1
ATOM 656 O O . ILE A 1 83 ? -8.584 2.084 30.580 1.00 56.38 83 ILE A O 1
ATOM 660 N N . LEU A 1 84 ? -10.516 3.222 30.442 1.00 58.41 84 LEU A N 1
ATOM 661 C CA . LEU A 1 84 ? -10.707 3.022 28.997 1.00 58.41 84 LEU A CA 1
ATOM 662 C C . LEU A 1 84 ? -9.616 3.686 28.141 1.00 58.41 84 LEU A C 1
ATOM 664 O O . LEU A 1 84 ? -9.187 3.113 27.145 1.00 58.41 84 LEU A O 1
ATOM 668 N N . HIS A 1 85 ? -9.080 4.829 28.574 1.00 54.75 85 HIS A N 1
ATOM 669 C CA . HIS A 1 85 ? -7.913 5.449 27.934 1.00 54.75 85 HIS A CA 1
ATOM 670 C C . HIS A 1 85 ? -6.582 4.720 28.209 1.00 54.75 85 HIS A C 1
ATOM 672 O O . HIS A 1 85 ? -5.569 5.070 27.610 1.00 54.75 85 HIS A O 1
ATOM 678 N N . THR A 1 86 ? -6.564 3.721 29.101 1.00 49.72 86 THR A N 1
ATOM 679 C CA . THR A 1 86 ? -5.335 3.093 29.627 1.00 49.72 86 THR A CA 1
ATOM 680 C C . THR A 1 86 ? -5.297 1.574 29.410 1.00 49.72 86 THR A C 1
ATOM 682 O O . THR A 1 86 ? -4.501 0.892 30.049 1.00 49.72 86 THR A O 1
ATOM 685 N N . ILE A 1 87 ? -6.128 0.994 28.533 1.00 48.94 87 ILE A N 1
ATOM 686 C CA . ILE A 1 87 ? -6.204 -0.472 28.382 1.00 48.94 87 ILE A CA 1
ATOM 687 C C . ILE A 1 87 ? -4.930 -1.037 27.721 1.00 48.94 87 ILE A C 1
ATOM 689 O O . ILE A 1 87 ? -4.859 -1.274 26.520 1.00 48.94 87 ILE A O 1
ATOM 693 N N . SER A 1 88 ? -3.933 -1.297 28.565 1.00 45.38 88 SER A N 1
ATOM 694 C CA . SER A 1 88 ? -3.146 -2.525 28.569 1.00 45.38 88 SER A CA 1
ATOM 695 C C . SER A 1 88 ? -3.810 -3.488 29.566 1.00 45.38 88 SER A C 1
ATOM 697 O O . SER A 1 88 ? -4.271 -3.079 30.632 1.00 45.38 88 SER A O 1
ATOM 699 N N . ILE A 1 89 ? -3.955 -4.750 29.171 1.00 50.16 89 ILE A N 1
ATOM 700 C CA . ILE A 1 89 ? -4.752 -5.784 29.851 1.00 50.16 89 ILE A CA 1
ATOM 701 C C . ILE A 1 89 ? -4.021 -6.277 31.114 1.00 50.16 89 ILE A C 1
ATOM 703 O O . ILE A 1 89 ? -2.819 -6.537 31.052 1.00 50.16 89 ILE A O 1
ATOM 707 N N . PRO A 1 90 ? -4.731 -6.483 32.240 1.00 44.41 90 PRO A N 1
ATOM 708 C CA . PRO A 1 90 ? -4.735 -7.835 32.808 1.00 44.41 90 PRO A CA 1
ATOM 709 C C . PRO A 1 90 ? -6.104 -8.314 33.322 1.00 44.41 90 PRO A C 1
ATOM 711 O O . PRO A 1 90 ? -6.984 -7.549 33.710 1.00 44.41 90 PRO A O 1
ATOM 714 N N . SER A 1 91 ? -6.231 -9.640 33.308 1.00 47.94 91 SER A N 1
ATOM 715 C CA . SER A 1 91 ? -7.369 -10.459 33.717 1.00 47.94 91 SER A CA 1
ATOM 716 C C . SER A 1 91 ? -7.670 -10.447 35.224 1.00 47.94 91 SER A C 1
ATOM 718 O O . SER A 1 91 ? -6.809 -10.144 36.045 1.00 47.94 91 SER A O 1
ATOM 720 N N . PHE A 1 92 ? -8.870 -10.963 35.528 1.00 49.22 92 PHE A N 1
ATOM 721 C CA . PHE A 1 92 ? -9.401 -11.456 36.810 1.00 49.22 92 PHE A CA 1
ATOM 722 C C . PHE A 1 92 ? -10.094 -10.431 37.718 1.00 49.22 92 PHE A C 1
ATOM 724 O O . PHE A 1 92 ? -9.449 -9.558 38.282 1.00 49.22 92 PHE A O 1
ATOM 731 N N . LEU A 1 93 ? -11.400 -10.637 37.964 1.00 48.28 93 LEU A N 1
ATOM 732 C CA . LEU A 1 93 ? -11.952 -10.818 39.317 1.00 48.28 93 LEU A CA 1
ATOM 733 C C . LEU A 1 93 ? -13.444 -11.202 39.310 1.00 48.28 93 LEU A C 1
ATOM 735 O O . LEU A 1 93 ? -14.205 -10.903 38.396 1.00 48.28 93 LEU A O 1
ATOM 739 N N . HIS A 1 94 ? -13.803 -11.948 40.353 1.00 40.44 94 HIS A N 1
ATOM 740 C CA . HIS A 1 94 ? -15.035 -12.701 40.549 1.00 40.44 94 HIS A CA 1
ATOM 741 C C . HIS A 1 94 ? -16.259 -11.862 40.965 1.00 40.44 94 HIS A C 1
ATOM 743 O O . HIS A 1 94 ? -16.166 -10.905 41.724 1.00 40.44 94 HIS A O 1
ATOM 749 N N . LYS A 1 95 ? -17.416 -12.369 40.520 1.00 51.78 95 LYS A N 1
ATOM 750 C CA . LYS A 1 95 ? -18.778 -12.363 41.090 1.00 51.78 95 LYS A CA 1
ATOM 751 C C . LYS A 1 95 ? -18.976 -11.680 42.461 1.00 51.78 95 LYS A C 1
ATOM 753 O O . LYS A 1 95 ? -18.556 -12.210 43.486 1.00 51.78 95 LYS A O 1
ATOM 758 N N . SER A 1 96 ? -19.820 -10.647 42.493 1.00 35.97 96 SER A N 1
ATOM 759 C CA . SER A 1 96 ? -20.660 -10.319 43.652 1.00 35.97 96 SER A CA 1
ATOM 760 C C . SER A 1 96 ? -22.070 -9.929 43.193 1.00 35.97 96 SER A C 1
ATOM 762 O O . SER A 1 96 ? -22.275 -9.151 42.266 1.00 35.97 96 SER A O 1
ATOM 764 N N . SER A 1 97 ? -23.057 -10.575 43.803 1.00 44.94 97 SER A N 1
ATOM 765 C CA . SER A 1 97 ? -24.488 -10.365 43.601 1.00 44.94 97 SER A CA 1
ATOM 766 C C . SER A 1 97 ? -24.993 -9.231 44.491 1.00 44.94 97 SER A C 1
ATOM 768 O O . SER A 1 97 ? -24.742 -9.268 45.695 1.00 44.94 97 SER A O 1
ATOM 770 N N . SER A 1 98 ? -25.789 -8.305 43.954 1.00 36.97 98 SER A N 1
ATOM 771 C CA . SER A 1 98 ? -26.749 -7.539 44.757 1.00 36.97 98 SER A CA 1
ATOM 772 C C . SER A 1 98 ? -27.966 -7.126 43.928 1.00 36.97 98 SER A C 1
ATOM 774 O O . SER A 1 98 ? -27.900 -6.974 42.710 1.00 36.97 98 SER A O 1
ATOM 776 N N . SER A 1 99 ? -29.102 -7.049 44.608 1.00 40.44 99 SER A N 1
ATOM 777 C CA . SER A 1 99 ? -30.461 -7.117 44.086 1.00 40.44 99 SER A CA 1
ATOM 778 C C . SER A 1 99 ? -31.105 -5.759 43.784 1.00 40.44 99 SER A C 1
ATOM 780 O O . SER A 1 99 ? -31.101 -4.874 44.631 1.00 40.44 99 SER A O 1
ATOM 782 N N . ARG A 1 100 ? -31.842 -5.738 42.663 1.00 51.03 100 ARG A N 1
ATOM 783 C CA . ARG A 1 100 ? -33.167 -5.118 42.456 1.00 51.03 100 ARG A CA 1
ATOM 784 C C . ARG A 1 100 ? -33.273 -3.584 42.524 1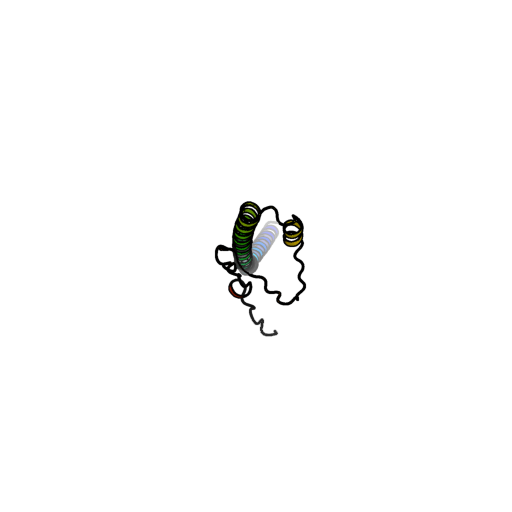.00 51.03 100 ARG A C 1
ATOM 786 O O . ARG A 1 100 ? -33.612 -3.019 43.551 1.00 51.03 100 ARG A O 1
ATOM 793 N N . GLN A 1 101 ? -33.252 -2.983 41.339 1.00 40.25 101 GLN A N 1
ATOM 794 C CA . GLN A 1 101 ? -34.271 -2.049 40.827 1.00 40.25 101 GLN A CA 1
ATOM 795 C C . GLN A 1 101 ? -34.421 -2.358 39.326 1.00 40.25 101 GLN A C 1
ATOM 797 O O . GLN A 1 101 ? -33.574 -3.067 38.795 1.00 40.25 101 GLN A O 1
ATOM 802 N N . GLN A 1 102 ? -35.512 -1.961 38.668 1.00 44.06 102 GLN A N 1
ATOM 803 C CA . GLN A 1 102 ? -35.783 -2.188 37.235 1.00 44.06 102 GLN A CA 1
ATOM 804 C C . GLN A 1 102 ? -34.675 -1.594 36.350 1.00 44.06 102 GLN A C 1
ATOM 806 O O . GLN A 1 102 ? -34.808 -0.518 35.783 1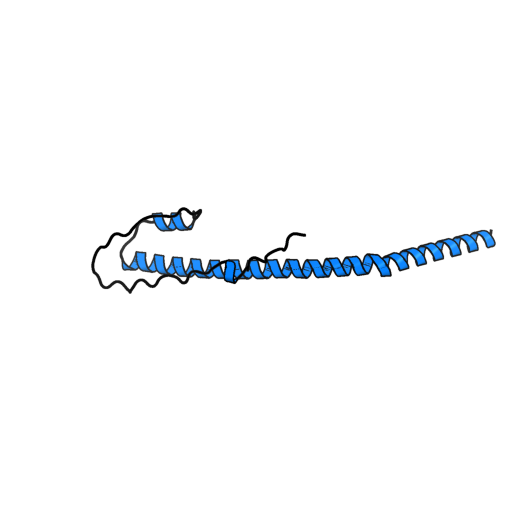.00 44.06 102 GLN A O 1
ATOM 811 N N . GLN A 1 103 ? -33.542 -2.280 36.278 1.00 46.50 103 GLN A N 1
ATOM 812 C 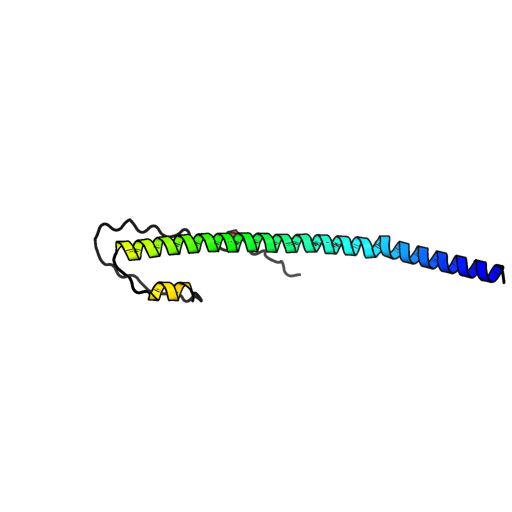CA . GLN A 1 103 ? -32.440 -1.922 35.415 1.00 46.50 103 GLN A CA 1
ATOM 813 C C . GLN A 1 103 ? -32.855 -2.366 34.024 1.00 46.50 103 GLN A C 1
ATOM 815 O O . GLN A 1 103 ? -33.234 -3.527 33.842 1.00 46.50 103 GLN A O 1
ATOM 820 N N . ASN A 1 104 ? -32.813 -1.441 33.063 1.00 54.03 104 ASN A N 1
ATOM 821 C CA . ASN A 1 104 ? -32.706 -1.805 31.656 1.00 54.03 104 ASN A CA 1
ATOM 822 C C . ASN A 1 104 ? -31.732 -2.981 31.589 1.00 54.03 104 ASN A C 1
ATOM 824 O O . ASN A 1 104 ? -30.599 -2.855 32.057 1.00 54.03 104 ASN A O 1
ATOM 828 N N . LEU A 1 105 ? -32.239 -4.144 31.171 1.00 60.72 105 LEU A N 1
ATOM 829 C CA . LEU A 1 105 ? -31.501 -5.396 31.221 1.00 60.72 105 LEU A CA 1
ATOM 830 C C . LEU A 1 105 ? -30.154 -5.146 30.544 1.00 60.72 105 LEU A C 1
ATOM 832 O O . LEU A 1 105 ? -30.127 -4.735 29.387 1.00 60.72 105 LEU A O 1
ATOM 836 N N . TYR A 1 106 ? -29.061 -5.301 31.294 1.00 68.50 106 TYR A N 1
ATOM 837 C CA . TYR A 1 106 ? -27.727 -5.076 30.758 1.00 68.50 106 TYR A CA 1
ATOM 838 C C . TYR A 1 106 ? -27.541 -5.984 29.543 1.00 68.50 106 TYR A C 1
ATOM 840 O O . TYR A 1 106 ? -27.528 -7.208 29.675 1.00 68.50 106 TYR A O 1
ATOM 848 N N . GLU A 1 107 ? -27.429 -5.376 28.367 1.00 72.00 107 GLU A N 1
ATOM 849 C CA . GLU A 1 107 ? -27.103 -6.076 27.137 1.00 72.00 107 GLU A CA 1
ATOM 850 C C . GLU A 1 107 ? -25.590 -5.961 26.919 1.00 72.00 107 GLU A C 1
ATOM 852 O O . GLU A 1 107 ? -25.080 -4.843 26.745 1.00 72.00 107 GLU A O 1
ATOM 857 N N . PRO A 1 108 ? -24.853 -7.086 26.956 1.00 72.19 108 PRO A N 1
ATOM 858 C CA . PRO A 1 108 ? -23.421 -7.081 26.710 1.00 72.19 108 PRO A CA 1
ATOM 859 C C . PRO A 1 108 ? -23.102 -6.432 25.355 1.00 72.19 108 PRO A C 1
ATOM 861 O O . PRO A 1 108 ? -23.802 -6.694 24.373 1.00 72.19 108 PRO A O 1
ATOM 864 N N . PRO A 1 109 ? -22.052 -5.597 25.262 1.00 73.69 109 PRO A N 1
ATOM 865 C CA . PRO A 1 109 ? -21.611 -5.088 23.974 1.00 73.69 109 PRO A CA 1
ATOM 866 C C . PRO A 1 109 ? -21.152 -6.252 23.090 1.00 73.69 109 PRO A C 1
ATOM 868 O O . PRO A 1 109 ? -20.522 -7.201 23.560 1.00 73.69 109 PRO A O 1
ATOM 871 N N . VAL A 1 110 ? -21.461 -6.163 21.797 1.00 77.19 110 VAL A N 1
ATOM 872 C CA . VAL A 1 110 ? -20.971 -7.116 20.799 1.00 77.19 110 VAL A CA 1
ATOM 873 C C . VAL A 1 110 ? -19.454 -6.964 20.728 1.00 77.19 110 VAL A C 1
ATOM 875 O O . VAL A 1 110 ? -18.946 -5.909 20.352 1.00 77.19 110 VAL A O 1
ATOM 878 N N . LEU A 1 111 ? -18.734 -8.006 21.135 1.00 80.12 111 LEU A N 1
ATOM 879 C CA . LEU A 1 111 ? -17.279 -8.038 21.057 1.00 80.12 111 LEU A CA 1
ATOM 880 C C . LEU A 1 111 ? -16.874 -8.454 19.644 1.00 80.12 111 LEU A C 1
ATOM 882 O O . LEU A 1 111 ? -17.335 -9.480 19.145 1.00 80.12 111 LEU A O 1
ATOM 886 N N . PHE A 1 112 ? -16.010 -7.666 19.010 1.00 79.94 112 PHE A N 1
ATOM 887 C CA . PHE A 1 112 ? -15.362 -8.070 17.769 1.00 79.94 112 PHE A CA 1
ATOM 888 C C . PHE A 1 112 ? -14.153 -8.948 18.093 1.00 79.94 112 PHE A C 1
ATOM 890 O O . PHE A 1 112 ? -13.484 -8.769 19.114 1.00 79.94 112 PHE A O 1
ATOM 897 N N . LYS A 1 113 ? -13.860 -9.888 17.202 1.00 84.25 113 LYS A N 1
ATOM 898 C CA . LYS A 1 113 ? -12.653 -10.704 17.260 1.00 84.25 113 LYS A CA 1
ATOM 899 C C . LYS A 1 113 ? -11.703 -10.262 16.166 1.00 84.25 113 LYS A C 1
ATOM 901 O O . LYS A 1 113 ? -12.113 -10.092 15.022 1.00 84.25 113 LYS A O 1
ATOM 906 N N . THR A 1 114 ? -10.435 -10.074 16.503 1.00 82.81 114 THR A N 1
ATOM 907 C CA . THR A 1 114 ? -9.426 -9.666 15.517 1.00 82.81 114 THR A CA 1
ATOM 908 C C . THR A 1 114 ? -9.207 -10.765 14.477 1.00 82.81 114 THR A C 1
ATOM 910 O O . THR A 1 114 ? -9.023 -10.451 13.300 1.00 82.81 114 THR A O 1
ATOM 913 N N . GLU A 1 115 ? -9.300 -12.038 14.882 1.00 82.94 115 GLU A N 1
ATOM 914 C CA . GLU A 1 115 ? -9.164 -13.184 13.977 1.00 82.94 115 GLU A CA 1
ATOM 915 C C . GLU A 1 115 ? -10.205 -13.213 12.843 1.00 82.94 115 GLU A C 1
ATOM 917 O O . GLU A 1 115 ? -9.896 -13.709 11.760 1.00 82.94 115 GLU A O 1
ATOM 922 N N . ASP A 1 116 ? -11.388 -12.617 13.037 1.00 81.81 116 ASP A N 1
ATOM 923 C CA . ASP A 1 116 ? -12.436 -12.554 12.007 1.00 81.81 116 ASP A CA 1
ATOM 924 C C . ASP A 1 116 ? -12.064 -11.593 10.855 1.00 81.81 116 ASP A C 1
ATOM 926 O O . ASP A 1 116 ? -12.595 -11.702 9.749 1.00 81.81 116 ASP A O 1
ATOM 930 N N . TYR A 1 117 ? -11.135 -10.657 11.093 1.00 78.19 117 TYR A N 1
ATOM 931 C CA . TYR A 1 117 ? -10.699 -9.641 10.121 1.00 78.19 117 TYR A CA 1
ATOM 932 C C . TYR A 1 117 ? -9.272 -9.880 9.609 1.00 78.19 117 TYR A C 1
ATOM 934 O O . TYR A 1 117 ? -8.966 -9.570 8.452 1.00 78.19 117 TYR A O 1
ATOM 942 N N . PHE A 1 118 ? -8.411 -10.459 10.449 1.00 82.88 118 PHE A N 1
ATOM 943 C CA . PHE A 1 118 ? -7.037 -10.843 10.128 1.00 82.88 118 PHE A CA 1
ATOM 944 C C . PHE A 1 118 ? -6.822 -12.316 10.492 1.00 82.88 118 PHE A C 1
ATOM 946 O O . PHE A 1 118 ? -6.249 -12.606 11.545 1.00 82.88 118 PHE A O 1
ATOM 953 N N . PRO A 1 119 ? -7.276 -13.261 9.650 1.00 79.12 119 PRO A N 1
ATOM 954 C CA . PRO A 1 119 ? -7.004 -14.670 9.885 1.00 79.12 119 PRO A CA 1
ATOM 955 C C . PRO A 1 119 ? -5.489 -14.884 9.906 1.00 79.12 119 PRO A C 1
ATOM 957 O O . PRO A 1 119 ? -4.780 -14.398 9.019 1.00 79.12 119 PRO A O 1
ATOM 960 N N . CYS A 1 120 ? -4.995 -15.588 10.927 1.00 65.25 120 CYS A N 1
ATOM 961 C CA . CYS A 1 120 ? -3.604 -16.016 10.971 1.00 65.25 120 CYS A CA 1
ATOM 962 C C . CYS A 1 120 ? -3.369 -16.893 9.742 1.00 65.25 120 CYS A C 1
ATOM 964 O O . CYS A 1 120 ? -3.959 -17.964 9.614 1.00 65.25 120 CYS A O 1
ATOM 966 N N . VAL A 1 121 ? -2.585 -16.396 8.790 1.00 68.38 121 VAL A N 1
ATOM 967 C CA . VAL A 1 121 ? -2.130 -17.224 7.681 1.00 68.38 121 VAL A CA 1
ATOM 968 C C . VAL A 1 121 ? -1.058 -18.106 8.298 1.00 68.38 121 VAL A C 1
ATOM 970 O O . VAL A 1 121 ? -0.053 -17.577 8.766 1.00 68.38 121 VAL A O 1
ATOM 973 N N . ASP A 1 122 ? -1.295 -19.415 8.373 1.00 60.50 122 ASP A N 1
ATOM 974 C CA . ASP A 1 122 ? -0.232 -20.376 8.652 1.00 60.50 122 ASP A CA 1
ATOM 975 C C . ASP A 1 122 ? 0.814 -20.211 7.540 1.00 60.50 122 ASP A C 1
ATOM 977 O O . ASP A 1 122 ? 0.689 -20.774 6.450 1.00 60.50 122 ASP A O 1
ATOM 981 N N . GLU A 1 123 ? 1.810 -19.351 7.761 1.00 53.41 123 GLU A N 1
ATOM 982 C CA . GLU A 1 123 ? 3.015 -19.326 6.945 1.00 53.41 123 GLU A CA 1
ATOM 983 C C . GLU A 1 123 ? 3.697 -20.671 7.179 1.00 53.41 123 GLU A C 1
ATOM 985 O O . GLU A 1 123 ? 4.337 -20.903 8.205 1.00 53.41 123 GLU A O 1
ATOM 990 N N . ALA A 1 124 ? 3.493 -21.596 6.238 1.00 48.62 124 ALA A N 1
ATOM 991 C CA . ALA A 1 124 ? 4.288 -22.806 6.167 1.00 48.62 124 ALA A CA 1
ATOM 992 C C . ALA A 1 124 ? 5.770 -22.391 6.194 1.00 48.62 124 ALA A C 1
ATOM 994 O O . ALA A 1 124 ? 6.146 -21.475 5.455 1.00 48.62 124 ALA A O 1
ATOM 995 N N . PRO A 1 125 ? 6.601 -23.009 7.051 1.00 59.00 125 PRO A N 1
ATOM 996 C CA . PRO A 1 125 ? 8.008 -22.657 7.119 1.00 59.00 125 PRO A CA 1
ATOM 997 C C . PRO A 1 125 ? 8.645 -22.938 5.753 1.00 59.00 125 PRO A C 1
ATOM 999 O O . PRO A 1 125 ? 8.507 -24.044 5.226 1.00 59.00 125 PRO A O 1
ATOM 1002 N N . TYR A 1 126 ? 9.275 -21.906 5.185 1.00 47.75 126 TYR A N 1
ATOM 1003 C CA . TYR A 1 126 ? 10.155 -22.015 4.019 1.00 47.75 126 TYR A CA 1
ATOM 1004 C C . TYR A 1 126 ? 11.335 -22.945 4.308 1.00 47.75 126 TYR A C 1
ATOM 1006 O O . TYR A 1 126 ? 11.867 -22.888 5.443 1.00 47.75 126 TYR A O 1
#

Sequence (126 aa):
DLLTRVDEFVGMLDIIRSDSSEVVNESLPQIYTKATEMRHIYRKIDKLEAFVKMIGNSVAGLEERVTKAETDLGAFPSTFKKILHTISIPSFLHKSSSSRQQQNLYEPPVLFKTEDYFPCVDEAPY